Protein AF-A0A1G1ZN45-F1 (afdb_monomer_lite)

Radius of gyration: 17.49 Å; chains: 1; bounding box: 49×27×53 Å

Sequence (182 aa):
MITVTPTRVKSGEHFDFGARQLTTEQAMESLVKYELGYGGRITEASPTRIVVQTRVLGHCLDTTIFEGSEEEMRPLRAATYYFLRACGEQMTDLVFEQAFTDLSRKDGTALQAIVAWAGPLIIGRHRVRVAMMLAIGITSEEDIKAALAIPDGDFVATLELHSANPNMPLRDIIHQTMPSAA

Structure (mmCIF, N/CA/C/O backbone):
data_AF-A0A1G1ZN45-F1
#
_entry.id   AF-A0A1G1ZN45-F1
#
loop_
_atom_site.group_PDB
_atom_site.id
_atom_site.type_symbol
_atom_site.label_atom_id
_atom_site.label_alt_id
_atom_site.label_comp_id
_atom_site.label_asym_id
_atom_site.label_entity_id
_atom_site.label_seq_id
_atom_site.pdbx_PDB_ins_code
_atom_site.Cartn_x
_atom_site.Cartn_y
_atom_site.Cartn_z
_atom_site.occupancy
_atom_site.B_iso_or_equiv
_atom_site.auth_seq_id
_atom_site.auth_comp_id
_atom_site.auth_asym_id
_atom_site.auth_atom_id
_atom_site.pdbx_PDB_model_num
ATOM 1 N N . MET A 1 1 ? -17.972 10.775 4.330 1.00 92.56 1 MET A N 1
ATOM 2 C CA . MET A 1 1 ? -16.740 10.959 5.100 1.00 92.56 1 MET A CA 1
ATOM 3 C C . MET A 1 1 ? -16.293 9.608 5.619 1.00 92.56 1 MET A C 1
ATOM 5 O O . MET A 1 1 ? -17.142 8.785 5.938 1.00 92.56 1 MET A O 1
ATOM 9 N N . ILE A 1 2 ? -14.986 9.382 5.699 1.00 97.50 2 ILE A N 1
ATOM 10 C CA . ILE A 1 2 ? -14.403 8.164 6.266 1.00 97.50 2 ILE A CA 1
ATOM 11 C C . ILE A 1 2 ? -13.959 8.466 7.694 1.00 97.50 2 ILE A C 1
ATOM 13 O O . ILE A 1 2 ? -13.215 9.416 7.942 1.00 97.50 2 ILE A O 1
ATOM 17 N N . THR A 1 3 ? -14.400 7.637 8.629 1.00 98.50 3 THR A N 1
ATOM 18 C CA . THR A 1 3 ? -13.951 7.652 10.017 1.00 98.50 3 THR A CA 1
ATOM 19 C C . THR A 1 3 ? -12.606 6.949 10.103 1.00 98.50 3 THR A C 1
ATOM 21 O O . THR A 1 3 ? -12.480 5.800 9.684 1.00 98.50 3 THR A O 1
ATOM 24 N N . VAL A 1 4 ? -11.601 7.628 10.650 1.00 98.19 4 VAL A N 1
ATOM 25 C CA . VAL A 1 4 ? -10.282 7.054 10.911 1.00 98.19 4 VAL A CA 1
ATOM 26 C C . VAL A 1 4 ? -10.020 7.048 12.406 1.00 98.19 4 VAL A C 1
ATOM 28 O O . VAL A 1 4 ? -10.007 8.111 13.028 1.00 98.19 4 VAL A O 1
ATOM 31 N N . THR A 1 5 ? -9.782 5.864 12.962 1.00 98.00 5 THR A N 1
ATOM 32 C CA . THR A 1 5 ? -9.536 5.653 14.393 1.00 98.00 5 THR A CA 1
ATOM 33 C C . THR A 1 5 ? -8.128 5.093 14.591 1.00 98.00 5 THR A C 1
ATOM 35 O O . THR A 1 5 ? -7.912 3.900 14.354 1.00 98.00 5 THR A O 1
ATOM 38 N N . PRO A 1 6 ? -7.152 5.933 14.979 1.00 96.31 6 PRO A N 1
ATOM 39 C CA . PRO A 1 6 ? -5.799 5.507 15.284 1.00 96.31 6 PRO A CA 1
ATOM 40 C C . PRO A 1 6 ? -5.644 5.180 16.771 1.00 96.31 6 PRO A C 1
ATOM 42 O O . PRO A 1 6 ? -6.022 5.953 17.650 1.00 96.31 6 PRO A O 1
ATOM 45 N N . THR A 1 7 ? -4.996 4.057 17.047 1.00 96.31 7 THR A N 1
ATOM 46 C CA . THR A 1 7 ? -4.579 3.650 18.391 1.00 96.31 7 THR A CA 1
ATOM 47 C C . THR A 1 7 ? -3.121 3.213 18.367 1.00 96.31 7 THR A C 1
ATOM 49 O O . THR A 1 7 ? -2.605 2.786 17.332 1.00 96.31 7 THR A O 1
ATOM 52 N N . ARG A 1 8 ? -2.436 3.308 19.505 1.00 94.62 8 ARG A N 1
ATOM 53 C CA . ARG A 1 8 ? -1.057 2.837 19.665 1.00 94.62 8 ARG A CA 1
ATOM 54 C C . ARG A 1 8 ? -0.938 1.967 20.895 1.00 94.62 8 ARG A C 1
ATOM 56 O O . ARG A 1 8 ? -1.424 2.319 21.962 1.00 94.62 8 ARG A O 1
ATOM 63 N N . VAL A 1 9 ? -0.203 0.873 20.758 1.00 94.19 9 VAL A N 1
ATOM 64 C CA . VAL A 1 9 ? 0.317 0.109 21.887 1.00 94.19 9 VAL A CA 1
ATOM 65 C C . VAL A 1 9 ? 1.826 0.302 21.947 1.00 94.19 9 VAL A C 1
ATOM 67 O O . VAL A 1 9 ? 2.538 -0.030 20.997 1.00 94.19 9 VAL A O 1
ATOM 70 N N . LYS A 1 10 ? 2.326 0.840 23.060 1.00 91.25 10 LYS A N 1
ATOM 71 C CA . LYS A 1 10 ? 3.760 1.055 23.298 1.00 91.25 10 LYS A CA 1
ATOM 72 C C . LYS A 1 10 ? 4.122 0.513 24.670 1.00 91.25 10 LYS A C 1
ATOM 74 O O . LYS A 1 10 ? 3.574 0.954 25.670 1.00 91.25 10 LYS A O 1
ATOM 79 N N . SER A 1 11 ? 5.039 -0.453 24.713 1.00 86.75 11 SER A N 1
ATOM 80 C CA . SER A 1 11 ? 5.489 -1.082 25.967 1.00 86.75 11 SER A CA 1
ATOM 81 C C . SER A 1 11 ? 4.349 -1.634 26.846 1.00 86.75 11 SER A C 1
ATOM 83 O O . SER A 1 11 ? 4.454 -1.638 28.066 1.00 86.75 11 SER A O 1
ATOM 85 N N . GLY A 1 12 ? 3.259 -2.102 26.227 1.00 85.75 12 GLY A N 1
ATOM 86 C CA . GLY A 1 12 ? 2.077 -2.628 26.924 1.00 85.75 12 GLY A CA 1
ATOM 87 C C . GLY A 1 12 ? 1.022 -1.579 27.293 1.00 85.75 12 GLY A C 1
ATOM 88 O O . GLY A 1 12 ? -0.095 -1.956 27.632 1.00 85.75 12 GLY A O 1
ATOM 89 N N . GLU A 1 13 ? 1.325 -0.287 27.168 1.00 91.56 13 GLU A N 1
ATOM 90 C CA . GLU A 1 13 ? 0.357 0.793 27.380 1.00 91.56 13 GLU A CA 1
ATOM 91 C C . GLU A 1 13 ? -0.440 1.072 26.103 1.00 91.56 13 GLU A C 1
ATOM 93 O O . GLU A 1 13 ? 0.123 1.083 25.003 1.00 91.56 13 GLU A O 1
ATOM 98 N N . HIS A 1 14 ? -1.747 1.300 26.256 1.00 93.62 14 HIS A N 1
ATOM 99 C CA . HIS A 1 14 ? -2.667 1.608 25.164 1.00 93.62 14 HIS A CA 1
ATOM 100 C C . HIS A 1 14 ? -2.982 3.107 25.119 1.00 93.62 14 HIS A C 1
ATOM 102 O O . HIS A 1 14 ? -3.393 3.692 26.120 1.00 93.62 14 HIS A O 1
ATOM 108 N N . PHE A 1 15 ? -2.824 3.704 23.941 1.00 94.12 15 PHE A N 1
ATOM 109 C CA . PHE A 1 15 ? -3.091 5.108 23.658 1.00 94.12 15 PHE A CA 1
ATOM 110 C C . PHE A 1 15 ? -4.168 5.204 22.577 1.00 94.12 15 PHE A C 1
ATOM 112 O O . PHE A 1 15 ? -3.983 4.693 21.470 1.00 94.12 15 PHE A O 1
ATOM 119 N N . ASP A 1 16 ? -5.264 5.887 22.897 1.00 94.00 16 ASP A N 1
ATOM 120 C CA . ASP A 1 16 ? -6.324 6.239 21.954 1.00 94.00 16 ASP A CA 1
ATOM 121 C C . ASP A 1 16 ? -6.161 7.709 21.547 1.00 94.00 16 ASP A C 1
ATOM 123 O O . ASP A 1 16 ? -6.088 8.597 22.401 1.00 94.00 16 ASP A O 1
ATOM 127 N N . PHE A 1 17 ? -6.059 7.965 20.244 1.00 91.75 17 PHE A N 1
ATOM 128 C CA . PHE A 1 17 ? -5.898 9.315 19.697 1.00 91.75 17 PHE A CA 1
ATOM 129 C C . PHE A 1 17 ? -7.222 9.933 19.233 1.00 91.75 17 PHE A C 1
ATOM 131 O O . PHE A 1 17 ? -7.227 11.056 18.726 1.00 91.75 17 PHE A O 1
ATOM 138 N N . GLY A 1 18 ? -8.334 9.222 19.422 1.00 92.12 18 GLY A N 1
ATOM 139 C CA . GLY A 1 18 ? -9.666 9.637 19.022 1.00 92.12 18 GLY A CA 1
ATOM 140 C C . GLY A 1 18 ? -9.933 9.442 17.530 1.00 92.12 18 GLY A C 1
ATOM 141 O O . GLY A 1 18 ? -9.045 9.512 16.677 1.00 92.12 18 GLY A O 1
ATOM 142 N N . ALA A 1 19 ? -11.204 9.218 17.207 1.00 95.94 19 ALA A N 1
ATOM 143 C CA . ALA A 1 19 ? -11.656 9.123 15.829 1.00 95.94 19 ALA A CA 1
ATOM 144 C C . ALA A 1 19 ? -11.686 10.505 15.156 1.00 95.94 19 ALA A C 1
ATOM 146 O O . ALA A 1 19 ? -12.106 11.500 15.751 1.00 95.94 19 ALA A O 1
ATOM 147 N N . ARG A 1 20 ? -11.303 10.556 13.880 1.00 96.69 20 ARG A N 1
ATOM 148 C CA . ARG A 1 20 ? -11.396 11.754 13.035 1.00 96.69 20 ARG A CA 1
ATOM 149 C C . ARG A 1 20 ? -12.115 11.451 11.729 1.00 96.69 20 ARG A C 1
ATOM 151 O O . ARG A 1 20 ? -11.986 10.360 11.188 1.00 96.69 20 ARG A O 1
ATOM 158 N N . GLN A 1 21 ? -12.852 12.430 11.216 1.00 98.06 21 GLN A N 1
ATOM 159 C CA . GLN A 1 21 ? -13.517 12.336 9.917 1.00 98.06 21 GLN A CA 1
ATOM 160 C C . GLN A 1 21 ? -12.605 12.901 8.834 1.00 98.06 21 GLN A C 1
ATOM 162 O O . GLN A 1 21 ? -12.182 14.052 8.925 1.00 98.06 21 GLN A O 1
ATOM 167 N N . LEU A 1 22 ? -12.325 12.102 7.811 1.00 97.75 22 LEU A N 1
ATOM 168 C CA . LEU A 1 22 ? -11.520 12.479 6.655 1.00 97.75 22 LEU A CA 1
ATOM 169 C C . LEU A 1 22 ? -12.351 12.392 5.374 1.00 97.75 22 LEU A C 1
ATOM 171 O O . LEU A 1 22 ? -13.301 11.609 5.273 1.00 97.75 22 LEU A O 1
ATOM 175 N N . THR A 1 23 ? -11.988 13.188 4.371 1.00 97.75 23 THR A N 1
ATOM 176 C CA . THR A 1 23 ? -12.470 12.951 3.005 1.00 97.75 23 THR A CA 1
ATOM 177 C C . THR A 1 23 ? -11.870 11.652 2.461 1.00 97.75 23 THR A C 1
ATOM 179 O O . THR A 1 23 ? -10.873 11.145 2.981 1.00 97.75 23 THR A O 1
ATOM 182 N N . THR A 1 24 ? -12.447 11.109 1.389 1.00 95.94 24 THR A N 1
ATOM 183 C CA . THR A 1 24 ? -11.916 9.902 0.738 1.00 95.94 24 THR A CA 1
ATOM 184 C C . THR A 1 24 ? -10.466 10.078 0.286 1.00 95.94 24 THR A C 1
ATOM 186 O O . THR A 1 24 ? -9.657 9.173 0.460 1.00 95.94 24 THR A O 1
ATOM 189 N N . GLU A 1 25 ? -10.114 11.255 -0.232 1.00 95.00 25 GLU A N 1
ATOM 190 C CA . GLU A 1 25 ? -8.751 11.591 -0.662 1.00 95.00 25 GLU A CA 1
ATOM 191 C C . GLU A 1 25 ? -7.774 11.634 0.518 1.00 95.00 25 GLU A C 1
ATOM 193 O O . GLU A 1 25 ? -6.715 11.013 0.469 1.00 95.00 25 GLU A O 1
ATOM 198 N N . GLN A 1 26 ? -8.150 12.297 1.615 1.00 97.31 26 GLN A N 1
ATOM 199 C CA . GLN A 1 26 ? -7.326 12.371 2.826 1.00 97.31 26 GLN A CA 1
ATOM 200 C C . GLN A 1 26 ? -7.133 10.995 3.471 1.00 97.31 26 GLN A C 1
ATOM 202 O O . GLN A 1 26 ? -6.045 10.660 3.939 1.00 97.31 26 GLN A O 1
ATOM 207 N N . ALA A 1 27 ? -8.188 10.180 3.497 1.00 97.50 27 ALA A N 1
ATOM 208 C CA . ALA A 1 27 ? -8.120 8.820 4.010 1.00 97.50 27 ALA A CA 1
ATOM 209 C C . ALA A 1 27 ? -7.254 7.923 3.112 1.00 97.50 27 ALA A C 1
ATOM 211 O O . ALA A 1 27 ? -6.473 7.127 3.629 1.00 97.50 27 ALA A O 1
ATOM 212 N N . MET A 1 28 ? -7.336 8.092 1.788 1.00 95.94 28 MET A N 1
ATOM 213 C CA . MET A 1 28 ? -6.464 7.414 0.830 1.00 95.94 28 MET A CA 1
ATOM 214 C C . MET A 1 28 ? -4.997 7.794 1.038 1.00 95.94 28 MET A C 1
ATOM 216 O O . MET A 1 28 ? -4.155 6.903 1.140 1.00 95.94 28 MET A O 1
ATOM 220 N N . GLU A 1 29 ? -4.682 9.091 1.136 1.00 94.50 29 GLU A N 1
ATOM 221 C CA . GLU A 1 29 ? -3.317 9.544 1.423 1.00 94.50 29 GLU A CA 1
ATOM 222 C C . GLU A 1 29 ? -2.829 8.922 2.734 1.00 94.50 29 GLU A C 1
ATOM 224 O O . GLU A 1 29 ? -1.737 8.356 2.780 1.00 94.50 29 GLU A O 1
ATOM 229 N N . SER A 1 30 ? -3.662 8.958 3.779 1.00 95.56 30 SER A N 1
ATOM 230 C CA . SER A 1 30 ? -3.312 8.388 5.077 1.00 95.56 30 SER A CA 1
ATOM 231 C C . SER A 1 30 ? -3.002 6.897 4.990 1.00 95.56 30 SER A C 1
ATOM 233 O O . SER A 1 30 ? -1.965 6.464 5.490 1.00 95.56 30 SER A O 1
ATOM 235 N N . LEU A 1 31 ? -3.868 6.126 4.331 1.00 96.81 31 LEU A N 1
ATOM 236 C CA . LEU A 1 31 ? -3.692 4.693 4.132 1.00 96.81 31 LEU A CA 1
ATOM 237 C C . LEU A 1 31 ? -2.413 4.392 3.342 1.00 96.81 31 LEU A C 1
ATOM 239 O O . LEU A 1 31 ? -1.574 3.619 3.793 1.00 96.81 31 LEU A O 1
ATOM 243 N N . VAL A 1 32 ? -2.243 4.992 2.165 1.00 94.06 32 VAL A N 1
ATOM 244 C CA . VAL A 1 32 ? -1.163 4.623 1.242 1.00 94.06 32 VAL A CA 1
ATOM 245 C C . VAL A 1 32 ? 0.194 5.119 1.737 1.00 94.06 32 VAL A C 1
ATOM 247 O O . VAL A 1 32 ? 1.163 4.363 1.727 1.00 94.06 32 VAL A O 1
ATOM 250 N N . LYS A 1 33 ? 0.281 6.371 2.190 1.00 90.44 33 LYS A N 1
ATOM 251 C CA . LYS A 1 33 ? 1.558 7.019 2.514 1.00 90.44 33 LYS A CA 1
ATOM 252 C C . LYS A 1 33 ? 2.031 6.716 3.931 1.00 90.44 33 LYS A C 1
ATOM 254 O O . LYS A 1 33 ? 3.197 6.370 4.108 1.00 90.44 33 LYS A O 1
ATOM 259 N N . TYR A 1 34 ? 1.152 6.867 4.922 1.00 90.00 34 TYR A N 1
ATOM 260 C CA . TYR A 1 34 ? 1.542 6.802 6.336 1.00 90.00 34 TYR A CA 1
ATOM 261 C C . TYR A 1 34 ? 1.367 5.415 6.947 1.00 90.00 34 TYR A C 1
ATOM 263 O O . TYR A 1 34 ? 2.136 5.066 7.833 1.00 90.00 34 TYR A O 1
ATOM 271 N N . GLU A 1 35 ? 0.408 4.618 6.470 1.00 94.25 35 GLU A N 1
ATOM 272 C CA . GLU A 1 35 ? 0.225 3.252 6.968 1.00 94.25 35 GLU A CA 1
ATOM 273 C C . GLU A 1 35 ? 1.002 2.246 6.111 1.00 94.25 35 GLU A C 1
ATOM 275 O O . GLU A 1 35 ? 2.028 1.710 6.529 1.00 94.25 35 GLU A O 1
ATOM 280 N N . LEU A 1 36 ? 0.564 2.017 4.870 1.00 94.50 36 LEU A N 1
ATOM 281 C CA . LEU A 1 36 ? 1.145 1.001 3.986 1.00 94.50 36 LEU A CA 1
ATOM 282 C C . LEU A 1 36 ? 2.586 1.341 3.589 1.00 94.50 36 LEU A C 1
ATOM 284 O O . LEU A 1 36 ? 3.471 0.486 3.663 1.00 94.50 36 LEU A O 1
ATOM 288 N N . GLY A 1 37 ? 2.843 2.606 3.247 1.00 89.94 37 GLY A N 1
ATOM 289 C CA . GLY A 1 37 ? 4.175 3.105 2.917 1.00 89.94 37 GLY A CA 1
ATOM 290 C C . GLY A 1 37 ? 5.181 2.948 4.057 1.00 89.94 37 GLY A C 1
ATOM 291 O O . GLY A 1 37 ? 6.369 2.797 3.792 1.00 89.94 37 GLY A O 1
ATOM 292 N N . TYR A 1 38 ? 4.730 2.917 5.315 1.00 88.69 38 TYR A N 1
ATOM 293 C CA . TYR A 1 38 ? 5.588 2.721 6.493 1.00 88.69 38 TYR A CA 1
ATOM 294 C C . TYR A 1 38 ? 5.716 1.241 6.896 1.00 88.69 38 TYR A C 1
ATOM 296 O O . TYR A 1 38 ? 6.233 0.923 7.967 1.00 88.69 38 TYR A O 1
ATOM 304 N N . GLY A 1 39 ? 5.276 0.323 6.031 1.00 88.94 39 GLY A N 1
ATOM 305 C CA . GLY A 1 39 ? 5.345 -1.118 6.265 1.00 88.94 39 GLY A CA 1
ATOM 306 C C . GLY A 1 39 ? 4.130 -1.678 7.003 1.00 88.94 39 GLY A C 1
ATOM 307 O O . GLY A 1 39 ? 4.213 -2.765 7.578 1.00 88.94 39 GLY A O 1
ATOM 308 N N . GLY A 1 40 ? 3.012 -0.950 7.001 1.00 93.19 40 GLY A N 1
ATOM 309 C CA . GLY A 1 40 ? 1.748 -1.392 7.570 1.00 93.19 40 GLY A CA 1
ATOM 310 C C . GLY A 1 40 ? 1.258 -2.710 6.967 1.00 93.19 40 GLY A C 1
ATOM 311 O O . GLY A 1 40 ? 1.350 -2.960 5.763 1.00 93.19 40 GLY A O 1
ATOM 312 N N . ARG A 1 41 ? 0.712 -3.570 7.826 1.00 94.00 41 ARG A N 1
ATOM 313 C CA . ARG A 1 41 ? 0.085 -4.839 7.466 1.00 94.00 41 ARG A CA 1
ATOM 314 C C . ARG A 1 41 ? -1.424 -4.703 7.552 1.00 94.00 41 ARG A C 1
ATOM 316 O O . ARG A 1 41 ? -1.965 -4.391 8.608 1.00 94.00 41 ARG A O 1
ATOM 323 N N . ILE A 1 42 ? -2.105 -5.026 6.463 1.00 96.38 42 ILE A N 1
ATOM 324 C CA . ILE A 1 42 ? -3.563 -5.137 6.453 1.00 96.38 42 ILE A CA 1
ATOM 325 C C . ILE A 1 42 ? -3.946 -6.410 7.213 1.00 96.38 42 ILE A C 1
ATOM 327 O O . ILE A 1 42 ? -3.480 -7.503 6.888 1.00 96.38 42 ILE A O 1
ATOM 331 N N . THR A 1 43 ? -4.747 -6.250 8.263 1.00 96.56 43 THR A N 1
ATOM 332 C CA . THR A 1 43 ? -5.196 -7.343 9.148 1.00 96.56 43 THR A CA 1
ATOM 333 C C . THR A 1 43 ? -6.674 -7.660 8.974 1.00 96.56 43 THR A C 1
ATOM 335 O O . THR A 1 43 ? -7.086 -8.792 9.204 1.00 96.56 43 THR A O 1
ATOM 338 N N . GLU A 1 44 ? -7.445 -6.690 8.491 1.00 96.62 44 GLU A N 1
ATOM 339 C CA . GLU A 1 44 ? -8.849 -6.837 8.136 1.00 96.62 44 GLU A CA 1
ATOM 340 C C . GLU A 1 44 ? -9.138 -5.965 6.909 1.00 96.62 44 GLU A C 1
ATOM 342 O O . GLU A 1 44 ? -8.658 -4.831 6.819 1.00 96.62 44 GLU A O 1
ATOM 347 N N . ALA A 1 45 ? -9.916 -6.493 5.966 1.00 95.88 45 ALA A N 1
ATOM 348 C CA . ALA A 1 45 ? -10.427 -5.746 4.826 1.00 95.88 45 ALA A CA 1
ATOM 349 C C . ALA A 1 45 ? -11.824 -6.262 4.461 1.00 95.88 45 ALA A C 1
ATOM 351 O O . ALA A 1 45 ? -12.000 -7.434 4.128 1.00 95.88 45 ALA A O 1
ATOM 352 N N . SER A 1 46 ? -12.810 -5.376 4.511 1.00 95.88 46 SER A N 1
ATOM 353 C CA . SER A 1 46 ? -14.208 -5.629 4.176 1.00 95.88 46 SER A CA 1
ATOM 354 C C . SER A 1 46 ? -14.754 -4.487 3.300 1.00 95.88 46 SER A C 1
ATOM 356 O O . SER A 1 46 ? -14.043 -3.509 3.040 1.00 95.88 46 SER A O 1
ATOM 358 N N . PRO A 1 47 ? -16.002 -4.577 2.800 1.00 97.19 47 PRO A N 1
ATOM 359 C CA . PRO A 1 47 ? -16.601 -3.513 1.996 1.00 97.19 47 PRO A CA 1
ATOM 360 C C . PRO A 1 47 ? -16.641 -2.135 2.673 1.00 97.19 47 PRO A C 1
ATOM 362 O O . PRO A 1 47 ? -16.565 -1.129 1.971 1.00 97.19 47 PRO A O 1
ATOM 365 N N . THR A 1 48 ? -16.718 -2.088 4.004 1.00 97.88 48 THR A N 1
ATOM 366 C CA . THR A 1 48 ? -16.915 -0.857 4.788 1.00 97.88 48 THR A CA 1
ATOM 367 C C . THR A 1 48 ? -15.799 -0.576 5.791 1.00 97.88 48 THR A C 1
ATOM 369 O O . THR A 1 48 ? -15.825 0.471 6.435 1.00 97.88 48 THR A O 1
ATOM 372 N N . ARG A 1 49 ? -14.820 -1.480 5.940 1.00 98.31 49 ARG A N 1
ATOM 373 C CA . ARG A 1 49 ? -13.792 -1.394 6.982 1.00 98.31 49 ARG A CA 1
ATOM 374 C C . ARG A 1 49 ? -12.441 -1.922 6.513 1.00 98.31 49 ARG A C 1
ATOM 376 O O . ARG A 1 49 ? -12.358 -2.983 5.899 1.00 98.31 49 ARG A O 1
ATOM 383 N N . ILE A 1 50 ? -11.372 -1.201 6.835 1.00 98.56 50 ILE A N 1
ATOM 384 C CA . ILE A 1 50 ? -9.983 -1.639 6.639 1.00 98.56 50 ILE A CA 1
ATOM 385 C C . ILE A 1 50 ? -9.225 -1.408 7.943 1.00 98.56 50 ILE A C 1
ATOM 387 O O . ILE A 1 50 ? -9.312 -0.329 8.525 1.00 98.56 50 ILE A O 1
ATOM 391 N N . VAL A 1 51 ? -8.461 -2.404 8.389 1.00 98.31 51 VAL A N 1
ATOM 392 C CA . VAL A 1 51 ? -7.626 -2.306 9.593 1.00 98.31 51 VAL A CA 1
ATOM 393 C C . VAL A 1 51 ? -6.174 -2.564 9.231 1.00 98.31 51 VAL A C 1
ATOM 395 O O . VAL A 1 51 ? -5.824 -3.635 8.721 1.00 98.31 51 VAL A O 1
ATOM 398 N N . VAL A 1 52 ? -5.319 -1.589 9.529 1.00 98.00 52 VAL A N 1
ATOM 399 C CA . VAL A 1 52 ? -3.880 -1.655 9.274 1.00 98.00 52 VAL A CA 1
ATOM 400 C C . VAL A 1 52 ? -3.118 -1.628 10.587 1.00 98.00 52 VAL A C 1
ATOM 402 O O . VAL A 1 52 ? -3.435 -0.851 11.482 1.00 98.00 52 VAL A O 1
ATOM 405 N N . GLN A 1 53 ? -2.113 -2.492 10.693 1.00 95.44 53 GLN A N 1
ATOM 406 C CA . GLN A 1 53 ? -1.178 -2.540 11.804 1.00 95.44 53 GLN A CA 1
ATOM 407 C C . GLN A 1 53 ? 0.225 -2.173 11.339 1.00 95.44 53 GLN A C 1
ATOM 409 O O . GLN A 1 53 ? 0.810 -2.878 10.517 1.00 95.44 53 GLN A O 1
ATOM 414 N N . THR A 1 54 ? 0.794 -1.122 11.912 1.00 91.81 54 THR A N 1
ATOM 415 C CA . THR A 1 54 ? 2.104 -0.591 11.531 1.00 91.81 54 THR A CA 1
ATOM 416 C C . THR A 1 54 ? 3.053 -0.696 12.721 1.00 91.81 54 THR A C 1
ATOM 418 O O . THR A 1 54 ? 2.789 -0.167 13.800 1.00 91.81 54 THR A O 1
ATOM 421 N N . ARG A 1 55 ? 4.172 -1.417 12.562 1.00 86.56 55 ARG A N 1
ATOM 422 C CA . ARG A 1 55 ? 5.201 -1.508 13.610 1.00 86.56 55 ARG A CA 1
ATOM 423 C C . ARG A 1 55 ? 6.218 -0.393 13.437 1.00 86.56 55 ARG A C 1
ATOM 425 O O . ARG A 1 55 ? 6.988 -0.399 12.482 1.00 86.56 55 ARG A O 1
ATOM 432 N N . VAL A 1 56 ? 6.271 0.512 14.406 1.00 77.69 56 VAL A N 1
ATOM 433 C CA . VAL A 1 56 ? 7.186 1.656 14.397 1.00 77.69 56 VAL A CA 1
ATOM 434 C C . VAL A 1 56 ? 8.340 1.388 15.360 1.00 77.69 56 VAL A C 1
ATOM 436 O O . VAL A 1 56 ? 8.136 1.144 16.552 1.00 77.69 56 VAL A O 1
ATOM 439 N N . LEU A 1 57 ? 9.569 1.403 14.829 1.00 72.12 57 LEU A N 1
ATOM 440 C CA . LEU A 1 57 ? 10.826 1.239 15.577 1.00 72.12 57 LEU A CA 1
ATOM 441 C C . LEU A 1 57 ? 10.892 -0.028 16.462 1.00 72.12 57 LEU A C 1
ATOM 443 O O . LEU A 1 57 ? 11.617 -0.074 17.454 1.00 72.12 57 LEU A O 1
ATOM 447 N N . GLY A 1 58 ? 10.124 -1.068 16.126 1.00 69.19 58 GLY A N 1
ATOM 448 C CA . GLY A 1 58 ? 10.145 -2.384 16.779 1.00 69.19 58 GLY A CA 1
ATOM 449 C C . GLY A 1 58 ? 9.399 -2.498 18.116 1.00 69.19 58 GLY A C 1
ATOM 4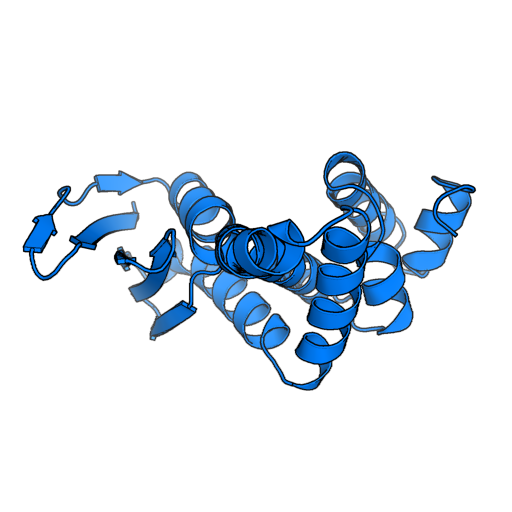50 O O . GLY A 1 58 ? 9.065 -3.611 18.514 1.00 69.19 58 GLY A O 1
ATOM 451 N N . HIS A 1 59 ? 9.078 -1.390 18.786 1.00 77.31 59 HIS A N 1
ATOM 452 C CA . HIS A 1 59 ? 8.471 -1.387 20.130 1.00 77.31 59 HIS A CA 1
ATOM 453 C C . HIS A 1 59 ? 7.114 -0.668 20.209 1.00 77.31 59 HIS A C 1
ATOM 455 O O . HIS A 1 59 ? 6.462 -0.706 21.254 1.00 77.31 59 HIS A O 1
ATOM 461 N N . CYS A 1 60 ? 6.678 -0.034 19.117 1.00 86.25 60 CYS A N 1
ATOM 462 C CA . CYS A 1 60 ? 5.345 0.547 18.990 1.00 86.25 60 CYS A CA 1
ATOM 463 C C . CYS A 1 60 ? 4.544 -0.229 17.940 1.00 86.25 60 CYS A C 1
ATOM 465 O O . CYS A 1 60 ? 5.055 -0.517 16.854 1.00 86.25 60 CYS A O 1
ATOM 467 N N . LEU A 1 61 ? 3.298 -0.558 18.263 1.00 91.94 61 LEU A N 1
ATOM 468 C CA . LEU A 1 61 ? 2.320 -1.091 17.324 1.00 91.94 61 LEU A CA 1
ATOM 469 C C . LEU A 1 61 ? 1.201 -0.067 17.168 1.00 91.94 61 LEU A C 1
ATOM 471 O O . LEU A 1 61 ? 0.414 0.130 18.093 1.00 91.94 61 LEU A O 1
ATOM 475 N N . ASP A 1 62 ? 1.134 0.549 15.999 1.00 94.00 62 ASP A N 1
ATOM 476 C CA . ASP A 1 62 ? 0.039 1.430 15.621 1.00 94.00 62 ASP A CA 1
ATOM 477 C C . ASP A 1 62 ? -1.039 0.593 14.944 1.00 94.00 62 ASP A C 1
ATOM 479 O O . ASP A 1 62 ? -0.734 -0.284 14.137 1.00 94.00 62 ASP A O 1
ATOM 483 N N . THR A 1 63 ? -2.297 0.819 15.310 1.00 96.69 63 THR A N 1
ATOM 484 C CA . THR A 1 63 ? -3.455 0.235 14.634 1.00 96.69 63 THR A CA 1
ATOM 485 C C . THR A 1 63 ? -4.350 1.363 14.162 1.00 96.69 63 THR A C 1
ATOM 487 O O . THR A 1 63 ? -4.862 2.126 14.982 1.00 96.69 63 THR A O 1
ATOM 490 N N . THR A 1 64 ? -4.563 1.433 12.854 1.00 97.81 64 THR A N 1
ATOM 491 C CA . THR A 1 64 ? -5.422 2.432 12.225 1.00 97.81 64 THR A CA 1
ATOM 492 C C . THR A 1 64 ? -6.595 1.730 11.557 1.00 97.81 64 THR A C 1
ATOM 494 O O . THR A 1 64 ? -6.421 0.847 10.713 1.00 97.81 64 THR A O 1
ATOM 497 N N . ILE A 1 65 ? -7.801 2.116 11.963 1.00 98.38 65 ILE A N 1
ATOM 498 C CA . ILE A 1 65 ? -9.064 1.616 11.423 1.00 98.38 65 ILE A CA 1
ATOM 499 C C . ILE A 1 65 ? -9.642 2.687 10.500 1.00 98.38 65 ILE A C 1
ATOM 501 O O . ILE A 1 65 ? -9.760 3.837 10.911 1.00 98.38 65 ILE A O 1
ATOM 505 N N . PHE A 1 66 ? -10.022 2.304 9.285 1.00 98.56 66 PHE A N 1
ATOM 506 C CA . PHE A 1 66 ? -10.738 3.136 8.319 1.00 98.56 66 PHE A CA 1
ATOM 507 C C . PHE A 1 66 ? -12.143 2.570 8.129 1.00 98.56 66 PHE A C 1
ATOM 509 O O . PHE A 1 66 ? -12.272 1.403 7.762 1.00 98.56 66 PHE A O 1
ATOM 516 N N . GLU A 1 67 ? -13.176 3.381 8.352 1.00 98.44 67 GLU A N 1
ATOM 517 C CA . GLU A 1 67 ? -14.581 2.973 8.254 1.00 98.44 67 GLU A CA 1
ATOM 518 C C . GLU A 1 67 ? -15.440 4.005 7.529 1.00 98.44 67 GLU A C 1
ATOM 520 O O . GLU A 1 67 ? -15.353 5.203 7.789 1.00 98.44 67 GLU A O 1
ATOM 525 N N . GLY A 1 68 ? -16.322 3.543 6.650 1.00 97.75 68 GLY A N 1
ATOM 526 C CA . GLY A 1 68 ? -17.235 4.405 5.907 1.00 97.75 68 GLY A CA 1
ATOM 527 C C . GLY A 1 68 ? -18.277 3.604 5.140 1.00 97.75 68 GLY A C 1
ATOM 528 O O . GLY A 1 68 ? -18.362 2.381 5.270 1.00 97.75 68 GLY A O 1
ATOM 529 N N . SER A 1 69 ? -19.073 4.289 4.320 1.00 97.94 69 SER A N 1
ATOM 530 C CA . SER A 1 69 ? -19.967 3.598 3.386 1.00 97.94 69 SER A CA 1
ATOM 531 C C . SER A 1 69 ? -19.170 2.818 2.332 1.00 97.94 69 SER A C 1
ATOM 533 O O . SER A 1 69 ? -18.013 3.133 2.049 1.00 97.94 69 SER A O 1
ATOM 535 N N . GLU A 1 70 ? -19.788 1.809 1.711 1.00 97.25 70 GLU A N 1
ATOM 536 C CA . GLU A 1 70 ? -19.121 1.032 0.655 1.00 97.25 70 GLU A CA 1
ATOM 537 C C . GLU A 1 70 ? -18.650 1.904 -0.516 1.00 97.25 70 GLU A C 1
ATOM 539 O O . GLU A 1 70 ? -17.586 1.657 -1.087 1.00 97.25 70 GLU A O 1
ATOM 544 N N . GLU A 1 71 ? -19.430 2.931 -0.864 1.00 96.81 71 GLU A N 1
ATOM 545 C CA . GLU A 1 71 ? -19.104 3.865 -1.940 1.00 96.81 71 GLU A CA 1
ATOM 546 C C . GLU A 1 71 ? -17.849 4.680 -1.610 1.00 96.81 71 GLU A C 1
ATOM 548 O O . GLU A 1 71 ? -16.938 4.786 -2.434 1.00 96.81 71 GLU A O 1
ATOM 553 N N . GLU A 1 72 ? -17.768 5.200 -0.387 1.00 96.50 72 GLU A N 1
ATOM 554 C CA . GLU A 1 72 ? -16.636 6.003 0.076 1.00 96.50 72 GLU A CA 1
ATOM 555 C C . GLU A 1 72 ? -15.380 5.158 0.267 1.00 96.50 72 GLU A C 1
ATOM 557 O O . GLU A 1 72 ? -14.281 5.610 -0.047 1.00 96.50 72 GLU A O 1
ATOM 562 N N . MET A 1 73 ? -15.536 3.917 0.731 1.00 98.06 73 MET A N 1
ATOM 563 C CA . MET A 1 73 ? -14.435 2.979 0.944 1.00 98.06 73 MET A CA 1
ATOM 564 C C . MET A 1 73 ? -13.923 2.350 -0.354 1.00 98.06 73 MET A C 1
ATOM 566 O O . MET A 1 73 ? -12.827 1.789 -0.366 1.00 98.06 73 MET A O 1
ATOM 570 N N . ARG A 1 74 ? -14.669 2.438 -1.464 1.00 96.56 74 ARG A N 1
ATOM 571 C CA . ARG A 1 74 ? -14.309 1.811 -2.746 1.00 96.56 74 ARG A CA 1
ATOM 572 C C . ARG A 1 74 ? -12.886 2.155 -3.217 1.00 96.56 74 ARG A C 1
ATOM 574 O O . ARG A 1 74 ? -12.175 1.216 -3.580 1.00 96.56 74 ARG A O 1
ATOM 581 N N . PRO A 1 75 ? -12.415 3.419 -3.193 1.00 96.00 75 PRO A N 1
ATOM 582 C CA . PRO A 1 75 ? -11.042 3.724 -3.579 1.00 96.00 75 PRO A CA 1
ATOM 583 C C . PRO A 1 75 ? -10.025 3.074 -2.635 1.00 96.00 75 PRO A C 1
ATOM 585 O O . PRO A 1 75 ? -9.094 2.420 -3.102 1.00 96.00 75 PRO A O 1
ATOM 588 N N . LEU A 1 76 ? -10.222 3.180 -1.314 1.00 97.56 76 LEU A N 1
ATOM 589 C CA . LEU A 1 76 ? -9.309 2.588 -0.328 1.00 97.56 76 LEU A CA 1
ATOM 590 C C . LEU A 1 76 ? -9.225 1.068 -0.506 1.00 97.56 76 LEU A C 1
ATOM 592 O O . LEU A 1 76 ? -8.141 0.497 -0.460 1.00 97.56 76 LEU A O 1
ATOM 596 N N . ARG A 1 77 ? -10.354 0.415 -0.798 1.00 96.56 77 ARG A N 1
ATOM 597 C CA . ARG A 1 77 ? -10.411 -1.018 -1.107 1.00 96.56 77 ARG A CA 1
ATOM 598 C C . ARG A 1 77 ? -9.631 -1.386 -2.362 1.00 96.56 77 ARG A C 1
ATOM 600 O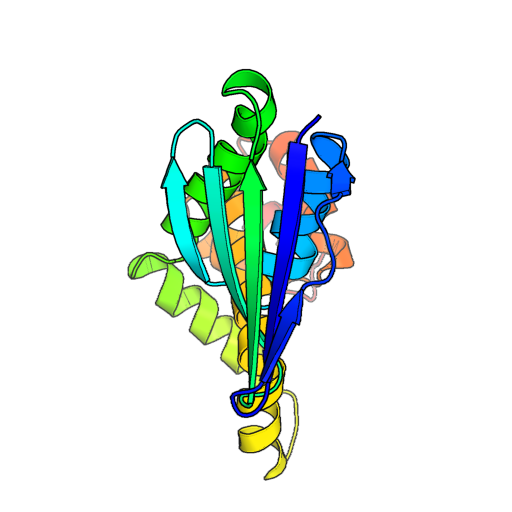 O . ARG A 1 77 ? -8.972 -2.422 -2.366 1.00 96.56 77 ARG A O 1
ATOM 607 N N . ALA A 1 78 ? -9.693 -0.568 -3.411 1.00 95.81 78 ALA A N 1
ATOM 608 C CA . ALA A 1 78 ? -8.898 -0.790 -4.615 1.00 95.81 78 ALA A CA 1
ATOM 609 C C . ALA A 1 78 ? -7.396 -0.711 -4.298 1.00 95.81 78 ALA A C 1
ATOM 611 O O . ALA A 1 78 ? -6.645 -1.615 -4.664 1.00 95.81 78 ALA A O 1
ATOM 612 N N . ALA A 1 79 ? -6.970 0.303 -3.537 1.00 95.81 79 ALA A N 1
ATOM 613 C CA . ALA A 1 79 ? -5.585 0.422 -3.081 1.00 95.81 79 ALA A CA 1
ATOM 614 C C . ALA A 1 79 ? -5.158 -0.781 -2.219 1.00 95.81 79 ALA A C 1
ATOM 616 O O . ALA A 1 79 ? -4.111 -1.380 -2.461 1.00 95.81 79 ALA A O 1
ATOM 617 N N . THR A 1 80 ? -6.000 -1.199 -1.269 1.00 96.38 80 THR A N 1
ATOM 618 C CA . THR A 1 80 ? -5.798 -2.403 -0.449 1.00 96.38 80 THR A CA 1
ATOM 619 C C . THR A 1 80 ? -5.647 -3.663 -1.297 1.00 96.38 80 THR A C 1
ATOM 621 O O . THR A 1 80 ? -4.732 -4.446 -1.055 1.00 96.38 80 THR A O 1
ATOM 624 N N . TYR A 1 81 ? -6.501 -3.861 -2.302 1.00 95.94 81 TYR A N 1
ATOM 625 C CA . TYR A 1 81 ? -6.434 -5.020 -3.189 1.00 95.94 81 TYR A CA 1
ATOM 626 C C . TYR A 1 81 ? -5.083 -5.104 -3.913 1.00 95.94 81 TYR A C 1
ATOM 628 O O . TYR A 1 81 ? -4.413 -6.138 -3.849 1.00 95.94 81 TYR A O 1
ATOM 636 N N . TYR A 1 82 ? -4.643 -4.015 -4.549 1.00 95.81 82 TYR A N 1
ATOM 637 C CA . TYR A 1 82 ? -3.365 -4.006 -5.263 1.00 95.81 82 TYR A CA 1
ATOM 638 C C . TYR A 1 82 ? -2.162 -4.096 -4.323 1.00 95.81 82 TYR A C 1
ATOM 640 O O . TYR A 1 82 ? -1.177 -4.752 -4.656 1.00 95.81 82 TYR A O 1
ATOM 648 N N . PHE A 1 83 ? -2.250 -3.525 -3.120 1.00 95.69 83 PHE A N 1
ATOM 649 C CA . PHE A 1 83 ? -1.208 -3.690 -2.110 1.00 95.69 83 PHE A CA 1
ATOM 650 C C . PHE A 1 83 ? -1.074 -5.145 -1.650 1.00 95.69 83 PHE A C 1
ATOM 652 O O . PHE A 1 83 ? 0.037 -5.663 -1.555 1.00 95.69 83 PHE A O 1
ATOM 659 N N . LEU A 1 84 ? -2.190 -5.845 -1.420 1.00 93.62 84 LEU A N 1
ATOM 660 C CA . LEU A 1 84 ? -2.166 -7.269 -1.076 1.00 93.62 84 LEU A CA 1
ATOM 661 C C . LEU A 1 84 ? -1.579 -8.117 -2.212 1.00 93.62 84 LEU A C 1
ATOM 663 O O . LEU A 1 84 ? -0.817 -9.042 -1.945 1.00 93.62 84 LEU A O 1
ATOM 667 N N . ARG A 1 85 ? -1.859 -7.765 -3.474 1.00 92.56 85 ARG A N 1
ATOM 668 C CA . ARG A 1 85 ? -1.215 -8.383 -4.646 1.00 92.56 85 ARG A CA 1
ATOM 669 C C . ARG A 1 85 ? 0.297 -8.139 -4.667 1.00 92.56 85 ARG A C 1
ATOM 671 O O . ARG A 1 85 ? 1.048 -9.077 -4.914 1.00 92.56 85 ARG A O 1
ATOM 678 N N . ALA A 1 86 ? 0.743 -6.923 -4.350 1.00 92.00 86 ALA A N 1
ATOM 679 C CA . ALA A 1 86 ? 2.162 -6.581 -4.217 1.00 92.00 86 ALA A CA 1
ATOM 680 C C . ALA A 1 86 ? 2.857 -7.294 -3.040 1.00 92.00 86 ALA A C 1
ATOM 682 O O . ALA A 1 86 ? 4.076 -7.430 -3.032 1.00 92.00 86 ALA A O 1
ATOM 683 N N . CYS A 1 87 ? 2.097 -7.764 -2.047 1.00 89.56 87 CYS A N 1
ATOM 684 C CA . CYS A 1 87 ? 2.604 -8.597 -0.953 1.00 89.56 87 CYS A CA 1
ATOM 685 C C . CYS A 1 87 ? 2.680 -10.096 -1.297 1.00 89.56 87 CYS A C 1
ATOM 687 O O . CYS A 1 87 ? 3.102 -10.873 -0.442 1.00 89.56 87 CYS A O 1
ATOM 689 N N . GLY A 1 88 ? 2.242 -10.516 -2.490 1.00 87.19 88 GLY A N 1
ATOM 690 C CA . GLY A 1 88 ? 2.311 -11.911 -2.928 1.00 87.19 88 GLY A CA 1
ATOM 691 C C . GLY A 1 88 ? 3.751 -12.400 -3.119 1.00 87.19 88 GLY A C 1
ATOM 692 O O . GLY A 1 88 ? 4.664 -11.594 -3.303 1.00 87.19 88 GLY A O 1
ATOM 693 N N . GLU A 1 89 ? 3.953 -13.721 -3.091 1.00 79.19 89 GLU A N 1
ATOM 694 C CA . GLU A 1 89 ? 5.287 -14.350 -3.134 1.00 79.19 89 GLU A CA 1
ATOM 695 C C . GLU A 1 89 ? 6.129 -13.868 -4.323 1.00 79.19 89 GLU A C 1
ATOM 697 O O . GLU A 1 89 ? 7.224 -13.360 -4.117 1.00 79.19 89 GLU A O 1
ATOM 702 N N . GLN A 1 90 ? 5.576 -13.887 -5.542 1.00 78.75 90 GLN A N 1
ATOM 703 C CA . GLN A 1 90 ? 6.293 -13.464 -6.754 1.00 78.75 90 GLN A CA 1
ATOM 704 C C . GLN A 1 90 ? 6.833 -12.024 -6.679 1.00 78.75 90 GLN A C 1
ATOM 706 O O . GLN A 1 90 ? 7.927 -11.737 -7.149 1.00 78.75 90 GLN A O 1
ATOM 711 N N . MET A 1 91 ? 6.070 -11.102 -6.087 1.00 86.50 91 MET A N 1
ATOM 712 C CA . MET A 1 91 ? 6.471 -9.691 -5.984 1.00 86.50 91 MET A CA 1
ATOM 713 C C . MET A 1 91 ? 7.395 -9.440 -4.794 1.00 86.50 91 MET A C 1
ATOM 715 O O . MET A 1 91 ? 8.122 -8.448 -4.764 1.00 86.50 91 MET A O 1
ATOM 719 N N . THR A 1 92 ? 7.362 -10.333 -3.805 1.00 82.62 92 THR A N 1
ATOM 720 C CA . THR A 1 92 ? 8.161 -10.214 -2.590 1.00 82.62 92 THR A CA 1
ATOM 721 C C . THR A 1 92 ? 9.645 -10.278 -2.924 1.00 82.62 92 THR A C 1
ATOM 723 O O . THR A 1 92 ? 10.380 -9.403 -2.478 1.00 82.62 92 THR A O 1
ATOM 726 N N . ASP A 1 93 ? 10.076 -11.214 -3.766 1.00 83.62 93 ASP A N 1
ATOM 727 C CA . ASP A 1 93 ? 11.496 -11.356 -4.105 1.00 83.62 93 ASP A CA 1
ATOM 728 C C . ASP A 1 93 ? 12.063 -10.089 -4.761 1.00 83.62 93 ASP A C 1
ATOM 730 O O . ASP A 1 93 ? 13.089 -9.575 -4.316 1.00 83.62 93 ASP A O 1
ATOM 734 N N . LEU A 1 94 ? 11.339 -9.505 -5.723 1.00 82.56 94 LEU A N 1
ATOM 735 C CA . LEU A 1 94 ? 11.725 -8.253 -6.392 1.00 82.56 94 LEU A CA 1
ATOM 736 C C . LEU A 1 94 ? 11.814 -7.074 -5.417 1.00 82.56 94 LEU A C 1
ATOM 738 O O . LEU A 1 94 ? 12.774 -6.302 -5.434 1.00 82.56 94 LEU A O 1
ATOM 742 N N . VAL A 1 95 ? 10.810 -6.937 -4.546 1.00 84.00 95 VAL A N 1
ATOM 743 C CA . VAL A 1 95 ? 10.774 -5.876 -3.533 1.00 84.00 95 VAL A CA 1
ATOM 744 C C . VAL A 1 95 ? 11.944 -6.014 -2.564 1.00 84.00 95 VAL A C 1
ATOM 746 O O . VAL A 1 95 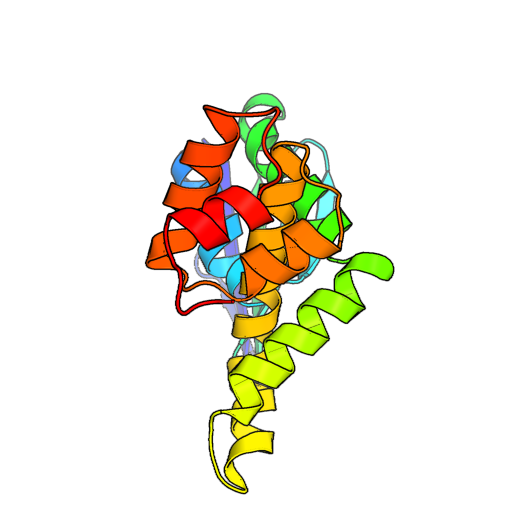? 12.563 -5.010 -2.211 1.00 84.00 95 VAL A O 1
ATOM 749 N N . PHE A 1 96 ? 12.245 -7.232 -2.114 1.00 83.25 96 PHE A N 1
ATOM 750 C CA . PHE A 1 96 ? 13.350 -7.473 -1.195 1.00 83.25 96 PHE A CA 1
ATOM 751 C C . PHE A 1 96 ? 14.702 -7.255 -1.881 1.00 83.25 96 PHE A C 1
ATOM 753 O O . PHE A 1 96 ? 15.543 -6.584 -1.290 1.00 83.25 96 PHE A O 1
ATOM 760 N N . GLU A 1 97 ? 14.905 -7.730 -3.115 1.00 84.88 97 GLU A N 1
ATOM 761 C CA . GLU A 1 97 ? 16.130 -7.488 -3.896 1.00 84.88 97 GLU A CA 1
ATOM 762 C C . GLU A 1 97 ? 16.428 -5.983 -4.007 1.00 84.88 97 GLU A C 1
ATOM 764 O O . GLU A 1 97 ? 17.537 -5.533 -3.689 1.00 84.88 97 GLU A O 1
ATOM 769 N N . GLN A 1 98 ? 15.422 -5.179 -4.370 1.00 84.88 98 GLN A N 1
ATOM 770 C CA . GLN A 1 98 ? 15.594 -3.730 -4.452 1.00 84.88 98 GLN A CA 1
ATOM 771 C C . GLN A 1 98 ? 15.791 -3.093 -3.071 1.00 84.88 98 GLN A C 1
ATOM 773 O O . GLN A 1 98 ? 16.675 -2.253 -2.903 1.00 84.88 98 GLN A O 1
ATOM 778 N N . ALA A 1 99 ? 15.017 -3.497 -2.060 1.00 81.62 99 ALA A N 1
ATOM 779 C CA . ALA A 1 99 ? 15.165 -2.970 -0.704 1.00 81.62 99 ALA A CA 1
ATOM 780 C C . ALA A 1 99 ? 16.571 -3.235 -0.143 1.00 81.62 99 ALA A C 1
ATOM 782 O O . ALA A 1 99 ? 17.160 -2.354 0.485 1.00 81.62 99 ALA A O 1
ATOM 783 N N . PHE A 1 100 ? 17.126 -4.424 -0.395 1.00 80.69 100 PHE A N 1
ATOM 784 C CA . PHE A 1 100 ? 18.506 -4.747 -0.052 1.00 80.69 100 PHE A CA 1
ATOM 785 C C . PHE A 1 100 ? 19.483 -3.869 -0.821 1.00 80.69 100 PHE A C 1
ATOM 787 O O . PHE A 1 100 ? 20.365 -3.295 -0.196 1.00 80.69 100 PHE A O 1
ATOM 794 N N . THR A 1 101 ? 19.296 -3.684 -2.127 1.00 82.25 101 THR A N 1
ATOM 795 C CA . THR A 1 101 ? 20.139 -2.789 -2.935 1.00 82.25 101 THR A CA 1
ATOM 796 C C . THR A 1 101 ? 20.171 -1.366 -2.365 1.00 82.25 101 THR A C 1
ATOM 798 O O . THR A 1 101 ? 21.244 -0.780 -2.208 1.00 82.25 101 THR A O 1
ATOM 801 N N . ASP A 1 102 ? 19.019 -0.823 -1.971 1.00 78.06 102 ASP A N 1
ATOM 802 C CA . ASP A 1 102 ? 18.920 0.518 -1.383 1.00 78.06 102 ASP A CA 1
ATOM 803 C C . ASP A 1 102 ? 19.568 0.609 0.009 1.00 78.06 102 ASP A C 1
ATOM 805 O O . ASP A 1 102 ? 20.116 1.650 0.385 1.00 78.06 102 ASP A O 1
ATOM 809 N N . LEU A 1 103 ? 19.524 -0.480 0.779 1.00 74.06 103 LEU A N 1
ATOM 810 C CA . LEU A 1 103 ? 20.123 -0.577 2.111 1.00 74.06 103 LEU A CA 1
ATOM 811 C C . LEU A 1 103 ? 21.642 -0.797 2.057 1.00 74.06 103 LEU A C 1
ATOM 813 O O . LEU A 1 103 ? 22.368 -0.181 2.834 1.00 74.06 103 LEU A O 1
ATOM 817 N N . SER A 1 104 ? 22.128 -1.622 1.128 1.00 69.06 104 SER A N 1
ATOM 818 C CA . SER A 1 104 ? 23.541 -1.980 0.944 1.00 69.06 104 SER A CA 1
ATOM 819 C C . SER A 1 104 ? 24.404 -0.832 0.429 1.00 69.06 104 SER A C 1
ATOM 821 O O . SER A 1 104 ? 25.620 -0.873 0.579 1.00 69.06 104 SER A O 1
ATOM 823 N N . ARG A 1 105 ? 23.798 0.228 -0.118 1.00 67.00 105 ARG A N 1
ATOM 824 C CA . ARG A 1 105 ? 24.490 1.485 -0.457 1.00 67.00 105 ARG A CA 1
ATOM 825 C C . ARG A 1 105 ? 24.964 2.275 0.779 1.00 67.00 105 ARG A C 1
ATOM 827 O O . ARG A 1 105 ? 25.549 3.343 0.620 1.00 67.00 105 ARG A O 1
ATOM 834 N N . LYS A 1 106 ? 24.700 1.795 2.002 1.00 60.41 106 LYS A N 1
ATOM 835 C CA . LYS A 1 106 ? 25.120 2.416 3.268 1.00 60.41 106 LYS A CA 1
ATOM 836 C C . LYS A 1 106 ? 26.175 1.543 3.963 1.00 60.41 106 LYS A C 1
ATOM 838 O O . LYS A 1 106 ? 25.879 0.416 4.350 1.00 60.41 106 LYS A O 1
ATOM 843 N N . ASP A 1 107 ? 27.388 2.069 4.141 1.00 52.72 107 ASP A N 1
ATOM 844 C CA . ASP A 1 107 ? 28.511 1.356 4.767 1.00 52.72 107 ASP A CA 1
ATOM 845 C C . ASP A 1 107 ? 28.306 1.059 6.268 1.00 52.72 107 ASP A C 1
ATOM 847 O O . ASP A 1 107 ? 27.797 1.883 7.032 1.00 52.72 107 ASP A O 1
ATOM 851 N N . GLY A 1 108 ? 28.830 -0.091 6.713 1.00 54.69 108 GLY A N 1
ATOM 852 C CA . GLY A 1 108 ? 29.193 -0.352 8.111 1.00 54.69 108 GLY A CA 1
ATOM 853 C C . GLY A 1 108 ? 28.193 -1.155 8.954 1.00 54.69 108 GLY A C 1
ATOM 854 O O . GLY A 1 108 ? 27.042 -1.375 8.599 1.00 54.69 108 GLY A O 1
ATOM 855 N N . THR A 1 109 ? 28.647 -1.580 10.136 1.00 55.50 109 THR A N 1
ATOM 856 C CA . THR A 1 109 ? 27.915 -2.340 11.176 1.00 55.50 109 THR A CA 1
ATOM 857 C C . THR A 1 109 ? 26.584 -1.715 11.625 1.00 55.50 109 THR A C 1
ATOM 859 O O . THR A 1 109 ? 25.763 -2.394 12.240 1.00 55.50 109 THR A O 1
ATOM 862 N N . ALA A 1 110 ? 26.318 -0.458 11.255 1.00 56.50 110 ALA A N 1
ATOM 863 C CA . ALA A 1 110 ? 25.011 0.184 11.369 1.00 56.50 110 ALA A CA 1
ATOM 864 C C . ALA A 1 110 ? 23.938 -0.453 10.464 1.00 56.50 110 ALA A C 1
ATOM 866 O O . ALA A 1 110 ? 22.751 -0.262 10.720 1.00 56.50 110 ALA A O 1
ATOM 867 N N . LEU A 1 111 ? 24.321 -1.237 9.449 1.00 63.44 111 LEU A N 1
ATOM 868 C CA . LEU A 1 111 ? 23.414 -1.854 8.482 1.00 63.44 111 LEU A CA 1
ATOM 869 C C . LEU A 1 111 ? 22.329 -2.705 9.154 1.00 63.44 111 LEU A C 1
ATOM 871 O O . LEU A 1 111 ? 21.174 -2.586 8.779 1.00 63.44 111 LEU A O 1
ATOM 875 N N . GLN A 1 112 ? 22.641 -3.493 10.189 1.00 63.38 112 GLN A N 1
ATOM 876 C CA . GLN A 1 112 ? 21.626 -4.313 10.872 1.00 63.38 112 GLN A CA 1
ATOM 877 C C . GLN A 1 112 ? 20.587 -3.466 11.624 1.00 63.38 112 GLN A C 1
ATOM 879 O O . GLN A 1 112 ? 19.391 -3.744 11.546 1.00 63.38 112 GLN A O 1
ATOM 884 N N . ALA A 1 113 ? 21.020 -2.405 12.311 1.00 62.69 113 ALA A N 1
ATOM 885 C CA . ALA A 1 113 ? 20.114 -1.482 12.996 1.00 62.69 113 ALA A CA 1
ATOM 886 C C . ALA A 1 113 ? 19.303 -0.639 11.994 1.00 62.69 113 ALA A C 1
ATOM 888 O O . ALA A 1 113 ? 18.102 -0.446 12.172 1.00 62.69 113 ALA A O 1
ATOM 889 N N . ILE A 1 114 ? 19.932 -0.202 10.898 1.00 65.50 114 ILE A N 1
ATOM 890 C CA . ILE A 1 114 ? 19.279 0.522 9.802 1.00 65.50 114 ILE A CA 1
ATOM 891 C C . ILE A 1 114 ? 18.256 -0.376 9.102 1.00 65.50 114 ILE A C 1
ATOM 893 O O . ILE A 1 114 ? 17.150 0.077 8.840 1.00 65.50 114 ILE A O 1
ATOM 897 N N . VAL A 1 115 ? 18.567 -1.646 8.845 1.00 68.94 115 VAL A N 1
ATOM 898 C CA . VAL A 1 115 ? 17.620 -2.625 8.287 1.00 68.94 115 VAL A CA 1
ATOM 899 C C . VAL A 1 115 ? 16.449 -2.829 9.251 1.00 68.94 115 VAL A C 1
ATOM 901 O O . VAL A 1 115 ? 15.299 -2.783 8.828 1.00 68.94 115 VAL A O 1
ATOM 904 N N . ALA A 1 116 ? 16.708 -2.985 10.552 1.00 67.31 116 ALA A N 1
ATOM 905 C CA . ALA A 1 116 ? 15.648 -3.175 11.542 1.00 67.31 116 ALA A CA 1
ATOM 906 C C . ALA A 1 116 ? 14.721 -1.951 11.683 1.00 67.31 116 ALA A C 1
ATOM 908 O O . ALA A 1 116 ? 13.530 -2.114 11.948 1.00 67.31 116 ALA A O 1
ATOM 909 N N . TRP A 1 117 ? 15.240 -0.730 11.516 1.00 69.94 117 TRP A N 1
ATOM 910 C CA . TRP A 1 117 ? 14.466 0.504 11.701 1.00 69.94 117 TRP A CA 1
ATOM 911 C C . TRP A 1 117 ? 13.870 1.064 10.409 1.00 69.94 117 TRP A C 1
ATOM 913 O O . TRP A 1 117 ? 12.730 1.522 10.413 1.00 69.94 117 TRP A O 1
ATOM 923 N N . ALA A 1 118 ? 14.621 1.034 9.310 1.00 75.62 118 ALA A N 1
ATOM 924 C CA . ALA A 1 118 ? 14.230 1.592 8.016 1.00 75.62 118 ALA A CA 1
ATOM 925 C C . ALA A 1 118 ? 13.726 0.532 7.028 1.00 75.62 118 ALA A C 1
ATOM 927 O O . ALA A 1 118 ? 13.060 0.887 6.058 1.00 75.62 118 ALA A O 1
ATOM 928 N N . GLY A 1 119 ? 13.995 -0.756 7.265 1.00 79.38 119 GLY A N 1
ATOM 929 C CA . GLY A 1 119 ? 13.547 -1.853 6.405 1.00 79.38 119 GLY A CA 1
ATOM 930 C C . GLY A 1 119 ? 12.036 -1.856 6.161 1.00 79.38 119 GLY A C 1
ATOM 931 O O . GLY A 1 119 ? 11.639 -1.862 4.998 1.00 79.38 119 GLY A O 1
ATOM 932 N N . PRO A 1 120 ? 11.177 -1.761 7.199 1.00 83.12 120 PRO A N 1
ATOM 933 C CA . PRO A 1 120 ? 9.727 -1.696 7.002 1.00 83.12 120 PRO A CA 1
ATOM 934 C C . PRO A 1 120 ? 9.278 -0.529 6.113 1.00 83.12 120 PRO A C 1
ATOM 936 O O . PRO A 1 120 ? 8.420 -0.719 5.256 1.00 83.12 120 PRO A O 1
ATOM 939 N N . LEU A 1 121 ? 9.901 0.646 6.257 1.00 84.31 121 LEU A N 1
ATOM 940 C CA . LEU A 1 121 ? 9.615 1.827 5.435 1.00 84.31 121 LEU A CA 1
ATOM 941 C C . LEU A 1 121 ? 10.028 1.618 3.971 1.00 84.31 121 LEU A C 1
ATOM 943 O O . LEU A 1 121 ? 9.281 1.969 3.062 1.00 84.31 121 LEU A O 1
ATOM 947 N N . ILE A 1 122 ? 11.212 1.053 3.730 1.00 85.25 122 ILE A N 1
ATOM 948 C CA . ILE A 1 122 ? 11.722 0.811 2.371 1.00 85.25 122 ILE A CA 1
ATOM 949 C C . ILE A 1 122 ? 10.876 -0.261 1.674 1.00 85.25 122 ILE A C 1
ATOM 951 O O . ILE A 1 122 ? 10.403 -0.051 0.559 1.00 85.25 122 ILE A O 1
ATOM 955 N N . ILE A 1 123 ? 10.608 -1.376 2.357 1.00 88.06 123 ILE A N 1
ATOM 956 C CA . ILE A 1 123 ? 9.770 -2.466 1.840 1.00 88.06 123 ILE A CA 1
ATOM 957 C C . ILE A 1 123 ? 8.339 -1.975 1.592 1.00 88.06 123 ILE A C 1
ATOM 959 O O . ILE A 1 123 ? 7.766 -2.257 0.540 1.00 88.06 123 ILE A O 1
ATOM 963 N N . GLY A 1 124 ? 7.755 -1.235 2.540 1.00 89.50 124 GLY A N 1
ATOM 964 C CA . GLY A 1 124 ? 6.412 -0.668 2.416 1.00 89.50 124 GLY A CA 1
ATOM 965 C C . GLY A 1 124 ? 6.291 0.255 1.206 1.00 89.50 124 GLY A C 1
ATOM 966 O O . GLY A 1 124 ? 5.378 0.095 0.396 1.00 89.50 124 GLY A O 1
ATOM 967 N N . ARG A 1 125 ? 7.261 1.157 1.021 1.00 90.12 125 ARG A N 1
ATOM 968 C CA . ARG A 1 125 ? 7.328 2.050 -0.141 1.00 90.12 125 ARG A CA 1
ATOM 969 C C . ARG A 1 125 ? 7.402 1.288 -1.462 1.00 90.12 125 ARG A C 1
ATOM 971 O O . ARG A 1 125 ? 6.611 1.566 -2.361 1.00 90.12 125 ARG A O 1
ATOM 978 N N . HIS A 1 126 ? 8.295 0.306 -1.572 1.00 92.12 126 HIS A N 1
ATOM 979 C CA . HIS A 1 126 ? 8.415 -0.514 -2.782 1.00 92.12 126 HIS A CA 1
ATOM 980 C C . HIS A 1 126 ? 7.133 -1.298 -3.072 1.00 92.12 126 HIS A C 1
ATOM 982 O O . HIS A 1 126 ? 6.679 -1.328 -4.213 1.00 92.12 126 HIS A O 1
ATOM 988 N N . ARG A 1 127 ? 6.459 -1.834 -2.048 1.00 94.00 127 ARG A N 1
ATOM 989 C CA . ARG A 1 127 ? 5.143 -2.481 -2.213 1.00 94.00 127 ARG A CA 1
ATOM 990 C C . ARG A 1 127 ? 4.069 -1.525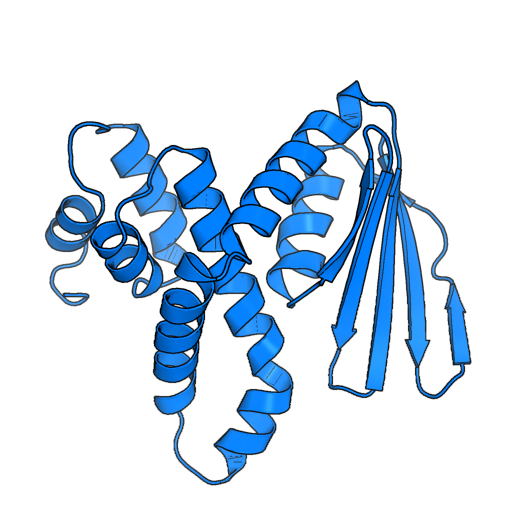 -2.712 1.00 94.00 127 ARG A C 1
ATOM 992 O O . ARG A 1 127 ? 3.273 -1.914 -3.561 1.00 94.00 127 ARG A O 1
ATOM 999 N N . VAL A 1 128 ? 4.046 -0.285 -2.223 1.00 93.94 128 VAL A N 1
ATOM 1000 C CA . VAL A 1 128 ? 3.128 0.743 -2.733 1.00 93.94 128 VAL A CA 1
ATOM 1001 C C . VAL A 1 128 ? 3.405 1.028 -4.212 1.00 93.94 128 VAL A C 1
ATOM 1003 O O . VAL A 1 128 ? 2.464 1.073 -4.999 1.00 93.94 128 VAL A O 1
ATOM 1006 N N . ARG A 1 129 ? 4.675 1.132 -4.624 1.00 94.25 129 ARG A N 1
ATOM 1007 C CA . ARG A 1 129 ? 5.044 1.322 -6.039 1.00 94.25 129 ARG A CA 1
ATOM 1008 C C . ARG A 1 129 ? 4.577 0.161 -6.913 1.00 94.25 129 ARG A C 1
ATOM 1010 O O . ARG A 1 129 ? 3.944 0.392 -7.941 1.00 94.25 129 ARG A O 1
ATOM 1017 N N . VAL A 1 130 ? 4.811 -1.080 -6.484 1.00 94.94 130 VAL A N 1
ATOM 1018 C CA . VAL A 1 130 ? 4.294 -2.267 -7.187 1.00 94.94 130 VAL A CA 1
ATOM 1019 C C . VAL A 1 130 ? 2.769 -2.236 -7.262 1.00 94.94 130 VAL A C 1
ATOM 1021 O O . VAL A 1 130 ? 2.210 -2.465 -8.329 1.00 94.94 130 VAL A O 1
ATOM 1024 N N . ALA A 1 131 ? 2.080 -1.887 -6.174 1.00 95.19 131 ALA A N 1
ATOM 1025 C CA . ALA A 1 131 ? 0.624 -1.772 -6.172 1.00 95.19 131 ALA A CA 1
ATOM 1026 C C . ALA A 1 131 ? 0.119 -0.741 -7.197 1.00 95.19 131 ALA A C 1
ATOM 1028 O O . ALA A 1 131 ? -0.846 -1.017 -7.906 1.00 95.19 131 ALA A O 1
ATOM 1029 N N . MET A 1 132 ? 0.786 0.412 -7.318 1.00 94.12 132 MET A N 1
ATOM 1030 C CA . MET A 1 132 ? 0.454 1.432 -8.321 1.00 94.12 132 MET A CA 1
ATOM 1031 C C . MET A 1 132 ? 0.644 0.912 -9.750 1.00 94.12 132 MET A C 1
ATOM 1033 O O . MET A 1 132 ? -0.240 1.097 -10.581 1.00 94.12 132 MET A O 1
ATOM 1037 N N . MET A 1 133 ? 1.751 0.217 -10.023 1.00 95.12 133 MET A N 1
ATOM 1038 C CA . MET A 1 133 ? 2.022 -0.393 -11.332 1.00 95.12 133 MET A CA 1
ATOM 1039 C C . MET A 1 133 ? 0.971 -1.443 -11.703 1.00 95.12 133 MET A C 1
ATOM 1041 O O . MET A 1 133 ? 0.395 -1.395 -12.789 1.00 95.12 133 MET A O 1
ATOM 1045 N N . LEU A 1 134 ? 0.644 -2.340 -10.769 1.00 94.12 134 LEU A N 1
ATOM 1046 C CA . LEU A 1 134 ? -0.399 -3.346 -10.965 1.00 94.12 134 LEU A CA 1
ATOM 1047 C C . LEU A 1 134 ? -1.772 -2.704 -11.212 1.00 94.12 134 LEU A C 1
ATOM 1049 O O . LEU A 1 134 ? -2.549 -3.222 -12.013 1.00 94.12 134 LEU A O 1
ATOM 1053 N N . ALA A 1 135 ? -2.065 -1.577 -10.554 1.00 92.19 135 ALA A N 1
ATOM 1054 C CA . ALA A 1 135 ? -3.332 -0.867 -10.707 1.00 92.19 135 ALA A CA 1
ATOM 1055 C C . ALA A 1 135 ? -3.551 -0.300 -12.113 1.00 92.19 135 ALA A C 1
ATOM 1057 O O . ALA A 1 135 ? -4.697 -0.207 -12.554 1.00 92.19 135 ALA A O 1
ATOM 1058 N N . ILE A 1 136 ? -2.470 0.036 -12.819 1.00 91.69 136 ILE A N 1
ATOM 1059 C CA . ILE A 1 136 ? -2.510 0.523 -14.204 1.00 91.69 136 ILE A CA 1
ATOM 1060 C C . ILE A 1 136 ? -2.189 -0.572 -15.235 1.00 91.69 136 ILE A C 1
ATOM 1062 O O . ILE A 1 136 ? -2.049 -0.280 -16.417 1.00 91.69 136 ILE A O 1
ATOM 1066 N N . GLY A 1 137 ? -2.114 -1.839 -14.808 1.00 91.69 137 GLY A N 1
ATOM 1067 C CA . GLY A 1 137 ? -1.968 -2.995 -15.697 1.00 91.69 137 GLY A CA 1
ATOM 1068 C C . GLY A 1 137 ? -0.531 -3.432 -15.987 1.00 91.69 137 GLY A C 1
ATOM 1069 O O . GLY A 1 137 ? -0.330 -4.331 -16.801 1.00 91.69 137 GLY A O 1
ATOM 1070 N N . ILE A 1 138 ? 0.470 -2.864 -15.313 1.00 92.69 138 ILE A N 1
ATOM 1071 C CA . ILE A 1 138 ? 1.873 -3.250 -15.493 1.00 92.69 138 ILE A CA 1
ATOM 1072 C C . ILE A 1 138 ? 2.162 -4.486 -14.643 1.00 92.69 138 ILE A C 1
ATOM 1074 O O . ILE A 1 138 ? 2.203 -4.419 -13.415 1.00 92.69 138 ILE A O 1
ATOM 1078 N N . THR A 1 139 ? 2.364 -5.625 -15.305 1.00 91.69 139 THR A N 1
ATOM 1079 C CA . THR A 1 139 ? 2.607 -6.924 -14.650 1.00 91.69 139 THR A CA 1
ATOM 1080 C C . THR A 1 139 ? 3.927 -7.578 -15.050 1.00 91.69 139 THR A C 1
ATOM 1082 O O . THR A 1 139 ? 4.243 -8.654 -14.549 1.00 91.69 139 THR A O 1
ATOM 1085 N N . SER A 1 140 ? 4.674 -6.977 -15.979 1.00 92.94 1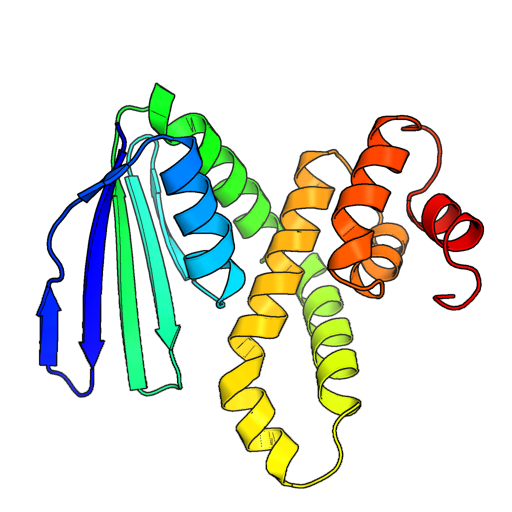40 SER A N 1
ATOM 1086 C CA . SER A 1 140 ? 5.971 -7.489 -16.423 1.00 92.94 140 SER A CA 1
ATOM 1087 C C . SER A 1 140 ? 7.010 -7.311 -15.318 1.00 92.94 140 SER A C 1
ATOM 1089 O O . SER A 1 140 ? 7.210 -6.206 -14.821 1.00 92.94 140 SER A O 1
ATOM 1091 N N . GLU A 1 141 ? 7.673 -8.400 -14.937 1.00 91.62 141 GLU A N 1
ATOM 1092 C CA . GLU A 1 141 ? 8.698 -8.406 -13.889 1.00 91.62 141 GLU A CA 1
ATOM 1093 C C . GLU A 1 141 ? 9.862 -7.461 -14.208 1.00 91.62 141 GLU A C 1
ATOM 1095 O O . GLU A 1 141 ? 10.290 -6.691 -13.354 1.00 91.62 141 GLU A O 1
ATOM 1100 N N . GLU A 1 142 ? 10.326 -7.461 -15.455 1.00 92.38 142 GLU A N 1
ATOM 1101 C CA . GLU A 1 142 ? 11.401 -6.585 -15.925 1.00 92.38 142 GLU A CA 1
ATOM 1102 C C . GLU A 1 142 ? 11.010 -5.096 -15.866 1.00 92.38 142 GLU A C 1
ATOM 1104 O O . GLU A 1 142 ? 11.828 -4.259 -15.489 1.00 92.38 142 GLU A O 1
ATOM 1109 N N . ASP A 1 143 ? 9.752 -4.763 -16.177 1.00 93.88 143 ASP A N 1
ATOM 1110 C CA . ASP A 1 143 ? 9.245 -3.388 -16.069 1.00 93.88 143 ASP A CA 1
ATOM 1111 C C . ASP A 1 143 ? 9.130 -2.951 -14.611 1.00 93.88 143 ASP A C 1
ATOM 1113 O O . ASP A 1 143 ? 9.547 -1.849 -14.257 1.00 93.88 143 ASP A O 1
ATOM 1117 N N . ILE A 1 144 ? 8.604 -3.832 -13.756 1.00 94.06 144 ILE A N 1
ATOM 1118 C CA . ILE A 1 144 ? 8.510 -3.601 -12.315 1.00 94.06 144 ILE A CA 1
ATOM 1119 C C . ILE A 1 144 ? 9.908 -3.396 -11.728 1.00 94.06 144 ILE A C 1
ATOM 1121 O O . ILE A 1 144 ? 10.120 -2.438 -10.988 1.00 94.06 144 ILE A O 1
ATOM 1125 N N . LYS A 1 145 ? 10.876 -4.246 -12.084 1.00 91.75 145 LYS A N 1
ATOM 1126 C CA . LYS A 1 145 ? 12.261 -4.151 -11.612 1.00 91.75 145 LYS A CA 1
ATOM 1127 C C . LYS A 1 145 ? 12.913 -2.836 -12.034 1.00 91.75 145 LYS A C 1
ATOM 1129 O O . LYS A 1 145 ? 13.440 -2.128 -11.177 1.00 91.75 145 LYS A O 1
ATOM 1134 N N . ALA A 1 146 ? 12.821 -2.469 -13.314 1.00 91.75 146 ALA A N 1
ATOM 1135 C CA . ALA A 1 146 ? 13.346 -1.197 -13.814 1.00 91.75 146 ALA A CA 1
ATOM 1136 C C . ALA A 1 146 ? 12.716 -0.005 -13.077 1.00 91.75 146 ALA A C 1
ATOM 1138 O O . ALA A 1 146 ? 13.401 0.915 -12.628 1.00 91.75 146 ALA A O 1
ATOM 1139 N N . ALA A 1 147 ? 11.402 -0.051 -12.881 1.00 92.50 147 ALA A N 1
ATOM 1140 C CA . ALA A 1 147 ? 10.667 1.015 -12.229 1.00 92.50 147 ALA A CA 1
ATOM 1141 C C . ALA A 1 147 ? 10.860 1.080 -10.718 1.00 92.50 147 ALA A C 1
ATOM 1143 O O . ALA A 1 147 ? 10.594 2.132 -10.156 1.00 92.50 147 ALA A O 1
ATOM 1144 N N . LEU A 1 148 ? 11.299 0.022 -10.035 1.00 91.56 148 LEU A N 1
ATOM 1145 C CA . LEU A 1 148 ? 11.663 0.085 -8.614 1.00 91.56 148 LEU A CA 1
ATOM 1146 C C . LEU A 1 148 ? 13.039 0.735 -8.393 1.00 91.56 148 LEU A C 1
ATOM 1148 O O . LEU A 1 148 ? 13.275 1.301 -7.326 1.00 91.56 148 LEU A O 1
ATOM 1152 N N . ALA A 1 149 ? 13.914 0.708 -9.401 1.00 89.06 149 ALA A N 1
ATOM 1153 C CA . ALA A 1 149 ? 15.266 1.256 -9.321 1.00 89.06 149 ALA A CA 1
ATOM 1154 C C . ALA A 1 149 ? 15.338 2.789 -9.470 1.00 89.06 149 ALA A C 1
ATOM 1156 O O . ALA A 1 149 ? 16.324 3.395 -9.041 1.00 89.06 149 ALA A O 1
ATOM 1157 N N . ILE A 1 150 ? 14.315 3.432 -10.049 1.00 89.44 150 ILE A N 1
ATOM 1158 C CA . ILE A 1 150 ? 14.299 4.895 -10.233 1.00 89.44 150 ILE A CA 1
ATOM 1159 C C . ILE A 1 150 ? 13.942 5.644 -8.933 1.00 89.44 150 ILE A C 1
ATOM 1161 O O . ILE A 1 150 ? 13.231 5.089 -8.082 1.00 89.44 150 ILE A O 1
ATOM 1165 N N . PRO A 1 151 ? 14.378 6.909 -8.768 1.00 85.94 151 PRO A N 1
ATOM 1166 C CA . PRO A 1 151 ? 14.035 7.730 -7.608 1.00 85.94 151 PRO A CA 1
ATOM 1167 C C . PRO A 1 151 ? 12.528 7.980 -7.457 1.00 85.94 151 PRO A C 1
ATOM 1169 O O . PRO A 1 151 ? 11.783 8.038 -8.434 1.00 85.94 151 PRO A O 1
ATOM 1172 N N . ASP A 1 152 ? 12.080 8.213 -6.219 1.00 80.44 152 ASP A N 1
ATOM 1173 C CA . ASP A 1 152 ? 10.661 8.464 -5.916 1.00 80.44 152 ASP A CA 1
ATOM 1174 C C . ASP A 1 152 ? 10.093 9.681 -6.666 1.00 80.44 152 ASP A C 1
ATOM 1176 O O . ASP A 1 152 ? 8.929 9.666 -7.064 1.00 80.44 152 ASP A O 1
ATOM 1180 N N . GLY A 1 153 ? 10.910 10.724 -6.864 1.00 81.88 153 GLY A N 1
ATOM 1181 C CA . GLY A 1 153 ? 10.505 11.946 -7.566 1.00 81.88 153 GLY A CA 1
ATOM 1182 C C . GLY A 1 153 ? 10.169 11.718 -9.041 1.00 81.88 153 GLY A C 1
ATOM 1183 O O . GLY A 1 153 ? 9.296 12.396 -9.575 1.00 81.88 153 GLY A O 1
ATOM 1184 N N . ASP A 1 154 ? 10.800 10.722 -9.662 1.00 88.62 154 ASP A N 1
ATOM 1185 C CA . ASP A 1 154 ? 10.646 10.422 -11.087 1.00 88.62 154 ASP A CA 1
ATOM 1186 C C . ASP A 1 154 ? 9.620 9.306 -11.336 1.00 88.62 154 ASP A C 1
ATOM 1188 O O . ASP A 1 154 ? 9.115 9.142 -12.449 1.00 88.62 154 ASP A O 1
ATOM 1192 N N . PHE A 1 155 ? 9.268 8.542 -10.297 1.00 90.81 155 PHE A N 1
ATOM 1193 C CA . PHE A 1 155 ? 8.391 7.380 -10.414 1.00 90.81 155 PHE A CA 1
ATOM 1194 C C . PHE A 1 155 ? 6.999 7.730 -10.940 1.00 90.81 155 PHE A C 1
ATOM 1196 O O . PHE A 1 155 ? 6.550 7.142 -11.921 1.00 90.81 155 PHE A O 1
ATOM 1203 N N . VAL A 1 156 ? 6.325 8.703 -10.319 1.00 89.38 156 VAL A N 1
ATOM 1204 C CA . VAL A 1 156 ? 4.957 9.083 -10.711 1.00 89.38 156 VAL A CA 1
ATOM 1205 C C . VAL A 1 156 ? 4.935 9.632 -12.136 1.00 89.38 156 VAL A C 1
ATOM 1207 O O . VAL A 1 156 ? 4.121 9.183 -12.938 1.00 89.38 156 VAL A O 1
ATOM 1210 N N . ALA A 1 157 ? 5.883 10.507 -12.482 1.00 89.25 157 ALA A N 1
ATOM 1211 C CA . ALA A 1 157 ? 6.009 11.050 -13.833 1.00 89.25 157 ALA A CA 1
ATOM 1212 C C . ALA A 1 157 ? 6.229 9.944 -14.881 1.00 89.25 157 ALA A C 1
ATOM 1214 O O . ALA A 1 157 ? 5.655 9.980 -15.967 1.00 89.25 157 ALA A O 1
ATOM 1215 N N . THR A 1 158 ? 7.008 8.912 -14.545 1.00 91.62 158 THR A N 1
ATOM 1216 C CA . THR A 1 158 ? 7.228 7.762 -15.435 1.00 91.62 158 THR A CA 1
ATOM 1217 C C . THR A 1 158 ? 5.935 6.965 -15.655 1.00 91.62 158 THR A C 1
ATOM 1219 O O . THR A 1 158 ? 5.630 6.586 -16.787 1.00 91.62 158 THR A O 1
ATOM 1222 N N . LEU A 1 159 ? 5.133 6.743 -14.606 1.00 91.69 159 LEU A N 1
ATOM 1223 C CA . LEU A 1 159 ? 3.834 6.073 -14.745 1.00 91.69 159 LEU A CA 1
ATOM 1224 C C . LEU A 1 159 ? 2.835 6.903 -15.562 1.00 91.69 159 LEU A C 1
ATOM 1226 O O . LEU A 1 159 ? 2.059 6.336 -16.334 1.00 91.69 159 LEU A O 1
ATOM 1230 N N . GLU A 1 160 ? 2.856 8.230 -15.424 1.00 90.38 160 GLU A N 1
ATOM 1231 C CA . GLU A 1 160 ? 2.045 9.140 -16.241 1.00 90.38 160 GLU A CA 1
ATOM 1232 C C . GLU A 1 160 ? 2.433 9.050 -17.724 1.00 90.38 160 GLU A C 1
ATOM 1234 O O . GLU A 1 160 ? 1.561 8.905 -18.583 1.00 90.38 160 GLU A O 1
ATOM 1239 N N . LEU A 1 161 ? 3.736 9.040 -18.029 1.00 90.94 161 LEU A N 1
ATOM 1240 C CA . LEU A 1 161 ? 4.241 8.859 -19.393 1.00 90.94 161 LEU A CA 1
ATOM 1241 C C . LEU A 1 161 ? 3.846 7.504 -19.988 1.00 90.94 161 LEU A C 1
ATOM 1243 O O . LEU A 1 161 ? 3.456 7.447 -21.156 1.00 90.94 161 LEU A O 1
ATOM 1247 N N . HIS A 1 162 ? 3.905 6.426 -19.203 1.00 92.06 162 HIS A N 1
ATOM 1248 C CA . HIS A 1 162 ? 3.448 5.106 -19.644 1.00 92.06 162 HIS A CA 1
ATOM 1249 C C . HIS A 1 162 ? 1.939 5.066 -19.871 1.00 92.06 162 HIS A C 1
ATOM 1251 O O . HIS A 1 162 ? 1.483 4.545 -20.883 1.00 92.06 162 HIS A O 1
ATOM 1257 N N . SER A 1 163 ? 1.159 5.687 -18.988 1.00 88.81 163 SER A N 1
ATOM 1258 C CA . SER A 1 163 ? -0.295 5.781 -19.150 1.00 88.81 163 SER A CA 1
ATOM 1259 C C . SER A 1 163 ? -0.683 6.550 -20.420 1.00 88.81 163 SER A C 1
ATOM 1261 O O . SER A 1 163 ? -1.684 6.227 -21.056 1.00 88.81 163 SER A O 1
ATOM 1263 N N . ALA A 1 164 ? 0.128 7.532 -20.828 1.00 89.94 164 ALA A N 1
ATOM 1264 C CA . ALA A 1 164 ? -0.023 8.234 -22.102 1.00 89.94 164 ALA A CA 1
ATOM 1265 C C . ALA A 1 164 ? 0.467 7.420 -23.321 1.00 89.94 164 ALA A C 1
ATOM 1267 O O . ALA A 1 164 ? 0.057 7.704 -24.445 1.00 89.94 164 ALA A O 1
ATOM 1268 N N . ASN A 1 165 ? 1.314 6.404 -23.113 1.00 89.38 165 ASN A N 1
ATOM 1269 C CA . ASN A 1 165 ? 1.922 5.569 -24.155 1.00 89.38 165 ASN A CA 1
ATOM 1270 C C . ASN A 1 165 ? 1.819 4.066 -23.809 1.00 89.38 165 ASN A C 1
ATOM 1272 O O . ASN A 1 165 ? 2.843 3.394 -23.672 1.00 89.38 165 ASN A O 1
ATOM 1276 N N . PRO A 1 166 ? 0.604 3.495 -23.703 1.00 86.06 166 PRO A N 1
ATOM 1277 C CA . PRO A 1 166 ? 0.392 2.170 -23.103 1.00 86.06 166 PRO A CA 1
ATOM 1278 C C . PRO A 1 166 ? 1.011 1.004 -23.890 1.00 86.06 166 PRO A C 1
ATOM 1280 O O . PRO A 1 166 ? 1.176 -0.088 -23.357 1.00 86.06 166 PRO A O 1
ATOM 1283 N N . ASN A 1 167 ? 1.363 1.216 -25.162 1.00 88.88 167 ASN A N 1
ATOM 1284 C CA . ASN A 1 167 ? 2.007 0.200 -26.001 1.00 88.88 167 ASN A CA 1
ATOM 1285 C C . ASN A 1 167 ? 3.529 0.132 -25.808 1.00 88.88 167 ASN A C 1
ATOM 1287 O O . ASN A 1 167 ? 4.177 -0.742 -26.380 1.00 88.88 167 ASN A O 1
ATOM 1291 N N . MET A 1 168 ? 4.108 1.074 -25.063 1.00 91.12 168 MET A N 1
ATOM 1292 C CA . MET A 1 168 ? 5.540 1.149 -24.831 1.00 91.12 168 MET A CA 1
ATOM 1293 C C . MET A 1 168 ? 5.880 0.532 -23.467 1.00 91.12 168 MET A C 1
ATOM 1295 O O . MET A 1 168 ? 5.329 0.984 -22.458 1.00 91.12 168 MET A O 1
ATOM 1299 N N . PRO A 1 169 ? 6.778 -0.470 -23.405 1.00 92.75 169 PRO A N 1
ATOM 1300 C CA . PRO A 1 169 ? 7.234 -1.040 -22.140 1.00 92.75 169 PRO A CA 1
ATOM 1301 C C . PRO A 1 169 ? 7.759 0.040 -21.192 1.00 92.75 169 PRO A C 1
ATOM 1303 O O . PRO A 1 169 ? 8.460 0.964 -21.613 1.00 92.75 169 PRO A O 1
ATOM 1306 N N . LEU A 1 170 ? 7.439 -0.078 -19.900 1.00 92.62 170 LEU A N 1
ATOM 1307 C CA . LEU A 1 170 ? 7.815 0.937 -18.911 1.00 92.62 170 LEU A CA 1
ATOM 1308 C C . LEU A 1 170 ? 9.339 1.106 -18.834 1.00 92.62 170 LEU A C 1
ATOM 1310 O O . LEU A 1 170 ? 9.828 2.231 -18.747 1.00 92.62 170 LEU A O 1
ATOM 1314 N N . ARG A 1 171 ? 10.095 0.005 -18.936 1.00 92.88 171 ARG A N 1
ATOM 1315 C CA . ARG A 1 171 ? 11.565 0.041 -18.982 1.00 92.88 171 ARG A CA 1
ATOM 1316 C C . ARG A 1 171 ? 12.114 0.910 -20.114 1.00 92.88 171 ARG A C 1
ATOM 1318 O O . ARG A 1 171 ? 13.089 1.624 -19.911 1.00 92.88 171 ARG A O 1
ATOM 1325 N N . ASP A 1 172 ? 11.472 0.910 -21.281 1.00 92.56 172 ASP A N 1
ATOM 1326 C CA . ASP A 1 172 ? 11.957 1.656 -22.443 1.00 92.56 172 ASP A CA 1
ATOM 1327 C C . ASP A 1 172 ? 11.735 3.159 -22.240 1.00 92.56 172 ASP A C 1
ATOM 1329 O O . ASP A 1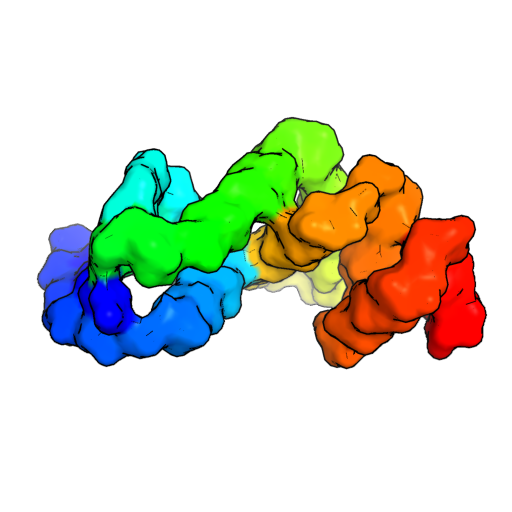 172 ? 12.581 3.973 -22.613 1.00 92.56 172 ASP A O 1
ATOM 1333 N N . ILE A 1 173 ? 10.628 3.534 -21.587 1.00 91.00 173 ILE A N 1
ATOM 1334 C CA . ILE A 1 173 ? 10.362 4.919 -21.172 1.00 91.00 173 ILE A CA 1
ATOM 1335 C C . ILE A 1 173 ? 11.435 5.378 -20.179 1.00 91.00 173 ILE A C 1
ATOM 1337 O O . ILE A 1 173 ? 11.976 6.479 -20.315 1.00 91.00 173 ILE A O 1
ATOM 1341 N N . ILE A 1 174 ? 11.794 4.525 -19.215 1.00 90.94 174 ILE A N 1
ATOM 1342 C CA . ILE A 1 174 ? 12.856 4.811 -18.242 1.00 90.94 174 ILE A CA 1
ATOM 1343 C C . ILE A 1 174 ? 14.197 5.005 -18.957 1.00 90.94 174 ILE A C 1
ATOM 1345 O O . ILE A 1 174 ? 14.860 6.011 -18.728 1.00 90.94 174 ILE A O 1
ATOM 1349 N N . HIS A 1 175 ? 14.575 4.118 -19.881 1.00 87.44 175 HIS A N 1
ATOM 1350 C CA . HIS A 1 175 ? 15.834 4.240 -20.624 1.00 87.44 175 HIS A CA 1
ATOM 1351 C C . HIS A 1 175 ? 15.935 5.538 -21.438 1.00 87.44 175 HIS A C 1
ATOM 1353 O O . HIS A 1 175 ? 17.010 6.132 -21.520 1.00 87.44 175 HIS A O 1
ATOM 1359 N N . GLN A 1 176 ? 14.830 5.995 -22.031 1.00 85.88 176 GLN A N 1
ATOM 1360 C CA . GLN A 1 176 ? 14.809 7.226 -22.825 1.00 85.88 176 GLN A CA 1
ATOM 1361 C C . GLN A 1 176 ? 14.830 8.495 -21.973 1.00 85.88 176 GLN A C 1
ATOM 1363 O O . GLN A 1 176 ? 15.411 9.500 -22.382 1.00 85.88 176 GLN A O 1
ATOM 1368 N N . THR A 1 177 ? 14.196 8.464 -20.801 1.00 82.81 177 THR A N 1
ATOM 1369 C CA . THR A 1 177 ? 14.102 9.631 -19.913 1.00 82.81 177 THR A CA 1
ATOM 1370 C C . THR A 1 177 ? 15.262 9.725 -18.923 1.00 82.81 177 THR A C 1
ATOM 1372 O O . THR A 1 177 ? 15.604 10.824 -18.489 1.00 82.81 177 THR A O 1
ATOM 1375 N N . MET A 1 178 ? 15.901 8.598 -18.595 1.00 78.25 178 MET A N 1
ATOM 1376 C CA . MET A 1 178 ? 16.950 8.486 -17.579 1.00 78.25 178 MET A CA 1
ATOM 1377 C C . MET A 1 178 ? 18.075 7.530 -18.031 1.00 78.25 178 MET A C 1
ATOM 1379 O O . MET A 1 178 ? 18.203 6.423 -17.503 1.00 78.25 178 MET A O 1
ATOM 1383 N N . PRO A 1 179 ? 18.963 7.949 -18.958 1.00 61.53 179 PRO A N 1
ATOM 1384 C CA . PRO A 1 179 ? 19.999 7.078 -19.529 1.00 61.53 179 PRO A CA 1
ATOM 1385 C C . PRO A 1 179 ? 21.000 6.522 -18.503 1.00 61.53 179 PRO A C 1
ATOM 1387 O O . PRO A 1 179 ? 21.679 5.540 -18.777 1.00 61.53 179 PRO A O 1
ATOM 1390 N N . SER A 1 180 ? 21.116 7.157 -17.331 1.00 57.12 180 SER A N 1
ATOM 1391 C CA . SER A 1 180 ? 22.033 6.771 -16.251 1.00 57.12 180 SER A CA 1
ATOM 1392 C C . SER A 1 180 ? 21.423 5.836 -15.198 1.00 57.12 180 SER A C 1
ATOM 1394 O O . SER A 1 180 ? 22.112 5.507 -14.237 1.00 57.12 180 SER A O 1
ATOM 1396 N N . ALA A 1 181 ? 20.141 5.469 -15.319 1.00 52.59 181 ALA A N 1
ATOM 1397 C CA . ALA A 1 181 ? 19.449 4.555 -14.399 1.00 52.59 181 ALA A CA 1
ATOM 1398 C C . ALA A 1 181 ? 19.421 3.092 -14.900 1.00 52.59 181 ALA A C 1
ATOM 1400 O O . ALA A 1 181 ? 18.816 2.242 -14.248 1.00 52.59 181 ALA A O 1
ATOM 1401 N N . ALA A 1 182 ? 20.056 2.836 -16.051 1.00 46.78 182 ALA A N 1
ATOM 1402 C CA . ALA A 1 182 ? 20.173 1.549 -16.735 1.00 46.78 182 ALA A CA 1
ATOM 1403 C C . ALA A 1 182 ? 21.387 0.737 -16.266 1.00 46.78 182 ALA A C 1
ATOM 1405 O O . ALA A 1 182 ? 22.476 1.343 -16.130 1.00 46.78 182 ALA A O 1
#

Foldseek 3Di:
DKKKWKWKAAPNDIGTPDIDDDALVRVLCCCQCVFLLLLWDWPDDDLFKTWTWHQALNGMIMIMMIGDHSVSCVVVNLLVVLLVVCVDPVNQVLLVVLLCVVLVVDDDPCSVSCCSHCVSNSSSNLSSLSSVCVSLPNDDPVLSNLLSQDDPVCNVVLVVVCSVVVVDRSNVSCCVVPVPSD

pLDDT: mean 88.26, std 10.93, range [46.78, 98.56]

Secondary structure (DSSP, 8-state):
-EEEEEEEEETTEEEE---EEE-HHHHHHIIIIIIGGGT-EEEEE-SSEEEEEEEETTTEEEEEEEE--HHHHHHHHHHHHHHHHHTSHHHHHHHHHHHHHHHHTS-STTHHHHHHHHHHHHHHHHHHHHHHHHHTT---HHHHHHHHHS-HHHHHHHHHHHHHSTTS-HHHHHHHH-TT--

Organism: NCBI:txid1798407